Protein AF-A0A968XIA8-F1 (afdb_monomer_lite)

pLDDT: mean 95.12, std 7.9, range [55.84, 98.56]

Radius of gyration: 10.1 Å; chains: 1; bounding box: 21×16×35 Å

Foldseek 3Di:
DQQPAAAHEEEFEPCQDDVNVVVVVVNVVSNHQYEYHYPDDHPDDDPSYDD

Sequence (51 aa):
MRDEYEGKVILVTGSAGGIGSKIVERALASGACVVGFDLKNSAISHGNFCN

Structure (mmCIF, N/CA/C/O backbone):
data_AF-A0A968XIA8-F1
#
_entry.id   AF-A0A968XIA8-F1
#
loop_
_atom_site.group_PDB
_atom_site.id
_atom_site.type_symbol
_atom_site.label_atom_id
_atom_site.label_alt_id
_atom_site.label_comp_id
_atom_site.label_asym_id
_atom_site.label_entity_id
_atom_site.label_seq_id
_atom_site.pdbx_PDB_ins_code
_atom_site.Cartn_x
_atom_site.Cartn_y
_atom_site.Cartn_z
_atom_site.occupancy
_atom_site.B_iso_or_equiv
_atom_site.auth_seq_id
_atom_site.auth_comp_id
_atom_site.auth_asym_id
_atom_site.auth_atom_id
_atom_site.pdbx_PDB_model_num
ATOM 1 N N . MET A 1 1 ? -6.205 2.400 22.855 1.00 55.84 1 MET A N 1
ATOM 2 C CA . MET A 1 1 ? -5.686 3.390 21.888 1.00 55.84 1 MET A CA 1
ATOM 3 C C . MET A 1 1 ? -6.402 3.100 20.582 1.00 55.84 1 MET A C 1
ATOM 5 O O . MET A 1 1 ? -6.468 1.927 20.250 1.00 55.84 1 MET A O 1
ATOM 9 N N . ARG A 1 2 ? -7.044 4.079 19.934 1.00 63.38 2 ARG A N 1
ATOM 10 C CA . ARG A 1 2 ? -7.545 3.859 18.566 1.00 63.38 2 ARG A CA 1
ATOM 11 C C . ARG A 1 2 ? -6.354 4.010 17.632 1.00 63.38 2 ARG A C 1
ATOM 13 O O . ARG A 1 2 ? -5.569 4.937 17.843 1.00 63.38 2 ARG A O 1
ATOM 20 N N . ASP A 1 3 ? -6.200 3.095 16.686 1.00 81.31 3 ASP A N 1
ATOM 21 C CA . ASP A 1 3 ? -5.170 3.225 15.660 1.00 81.31 3 ASP A CA 1
ATOM 22 C C . ASP A 1 3 ? -5.423 4.503 14.846 1.00 81.31 3 ASP A C 1
ATOM 24 O O . ASP A 1 3 ? -6.571 4.881 14.603 1.00 81.31 3 ASP A O 1
ATOM 28 N N . GLU A 1 4 ? -4.351 5.206 14.469 1.00 84.31 4 GLU A N 1
ATOM 29 C CA . GLU A 1 4 ? -4.397 6.579 13.925 1.00 84.31 4 GLU A CA 1
ATOM 30 C C . 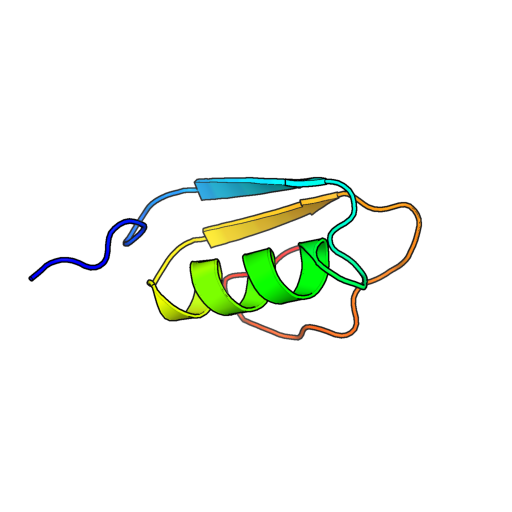GLU A 1 4 ? -5.324 6.723 12.702 1.00 84.31 4 GLU A C 1
ATOM 32 O O . GLU A 1 4 ? -5.907 7.786 12.472 1.00 84.31 4 GLU A O 1
ATOM 37 N N . TYR A 1 5 ? -5.507 5.637 11.946 1.00 92.88 5 TYR A N 1
ATOM 38 C CA . TYR A 1 5 ? -6.244 5.618 10.683 1.00 92.88 5 TYR A CA 1
ATOM 39 C C . TYR A 1 5 ? -7.506 4.753 10.696 1.00 92.88 5 TYR A C 1
ATOM 41 O O . TYR A 1 5 ? -8.125 4.567 9.645 1.00 92.88 5 TYR A O 1
ATOM 49 N N . GLU A 1 6 ? -7.932 4.264 11.860 1.00 95.06 6 GLU A N 1
ATOM 50 C CA . GLU A 1 6 ? -9.098 3.389 11.951 1.00 95.06 6 GLU A CA 1
ATOM 51 C C . GLU A 1 6 ? -10.365 4.092 11.427 1.00 95.06 6 GLU A C 1
ATOM 53 O O . GLU A 1 6 ? -10.724 5.198 11.850 1.00 95.06 6 GLU A O 1
ATOM 58 N N . GLY A 1 7 ? -11.027 3.461 10.450 1.00 93.50 7 GLY A N 1
ATOM 59 C CA . GLY A 1 7 ? -12.227 3.996 9.799 1.00 93.50 7 GLY A CA 1
ATOM 60 C C . GLY A 1 7 ? -11.987 5.193 8.866 1.00 93.50 7 GLY A C 1
ATOM 61 O O . GLY A 1 7 ? -12.951 5.816 8.417 1.00 93.50 7 GLY A O 1
ATOM 62 N N . LYS A 1 8 ? -10.730 5.547 8.567 1.00 96.88 8 LYS A N 1
ATOM 63 C CA . LYS A 1 8 ? -10.385 6.588 7.584 1.00 96.88 8 LYS A CA 1
ATOM 64 C C . LYS A 1 8 ? -10.283 6.011 6.173 1.00 96.88 8 LYS A C 1
ATOM 66 O O . LYS A 1 8 ? -9.986 4.833 5.996 1.00 96.88 8 LYS A O 1
ATOM 71 N N . VAL A 1 9 ? -10.495 6.870 5.173 1.00 97.94 9 VAL A N 1
ATOM 72 C CA . VAL A 1 9 ? -10.206 6.577 3.761 1.00 97.94 9 VAL A CA 1
ATOM 73 C C . VAL A 1 9 ? -8.930 7.311 3.361 1.00 97.94 9 VAL A C 1
ATOM 75 O O . VAL A 1 9 ? -8.834 8.521 3.572 1.00 97.94 9 VAL A O 1
ATOM 78 N N . ILE A 1 10 ? -7.957 6.593 2.802 1.00 98.00 10 ILE A N 1
ATOM 79 C CA . ILE A 1 10 ? -6.636 7.125 2.440 1.00 98.00 10 ILE A CA 1
ATOM 80 C C . ILE A 1 10 ? -6.366 6.871 0.955 1.00 98.00 10 ILE A C 1
ATOM 82 O O . ILE A 1 10 ? -6.466 5.739 0.491 1.00 98.00 10 ILE A O 1
ATOM 86 N N . LEU A 1 11 ? -5.981 7.919 0.222 1.00 98.25 11 LEU A N 1
ATOM 87 C CA . LEU A 1 11 ? -5.474 7.826 -1.149 1.00 98.25 11 LEU A CA 1
ATOM 88 C C . LEU A 1 11 ? -3.943 7.804 -1.128 1.00 98.25 11 LEU A C 1
ATOM 90 O O . LEU A 1 11 ? -3.323 8.739 -0.621 1.00 98.25 11 LEU A O 1
ATOM 94 N N . VAL A 1 12 ? -3.334 6.775 -1.715 1.00 98.19 12 VAL A N 1
ATOM 95 C CA . VAL A 1 12 ? -1.87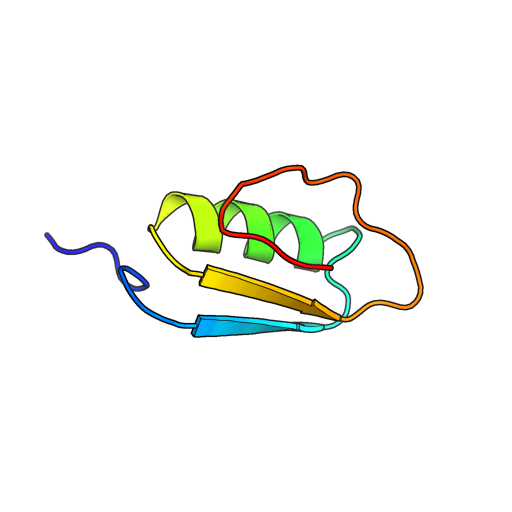5 6.663 -1.856 1.00 98.19 12 VAL A CA 1
ATOM 96 C C . VAL A 1 12 ? -1.508 6.671 -3.335 1.00 98.19 12 VAL A C 1
ATOM 98 O O . VAL A 1 12 ? -1.922 5.788 -4.080 1.00 98.19 12 VAL A O 1
ATOM 101 N N . THR A 1 13 ? -0.706 7.645 -3.767 1.00 98.19 13 THR A N 1
ATOM 102 C CA . THR A 1 13 ? -0.127 7.661 -5.123 1.00 98.19 13 THR A CA 1
ATOM 103 C C . THR A 1 13 ? 1.198 6.895 -5.148 1.00 98.19 13 THR A C 1
ATOM 105 O O . THR A 1 13 ? 1.890 6.827 -4.131 1.00 98.19 13 THR A O 1
ATOM 108 N N . GLY A 1 14 ? 1.552 6.277 -6.279 1.00 98.25 14 GLY A N 1
ATOM 109 C CA . GLY A 1 14 ? 2.744 5.418 -6.351 1.00 98.25 14 GLY A CA 1
ATOM 110 C C . GLY A 1 14 ? 2.619 4.155 -5.484 1.00 98.25 14 GLY A C 1
ATOM 111 O O . GLY A 1 14 ? 3.599 3.691 -4.901 1.00 98.25 14 GLY A O 1
ATOM 112 N N . SER A 1 15 ? 1.391 3.658 -5.313 1.00 98.50 15 SER A N 1
ATOM 113 C CA . SER A 1 15 ? 1.035 2.622 -4.335 1.00 98.50 15 SER A CA 1
ATOM 114 C C . SER A 1 15 ? 1.475 1.196 -4.682 1.00 98.50 15 SER A C 1
ATOM 116 O O . SER A 1 15 ? 1.494 0.340 -3.797 1.00 98.50 15 SER A O 1
ATOM 118 N N . ALA A 1 16 ? 1.841 0.913 -5.934 1.00 98.12 16 ALA A N 1
ATOM 119 C CA . ALA A 1 16 ? 2.072 -0.459 -6.386 1.00 98.12 16 ALA A CA 1
ATOM 120 C C . ALA A 1 16 ? 3.467 -0.998 -6.033 1.00 98.12 16 ALA A C 1
ATOM 122 O O . ALA A 1 16 ? 3.720 -2.195 -6.166 1.00 98.12 16 ALA A O 1
ATOM 123 N N . GLY A 1 17 ? 4.389 -0.1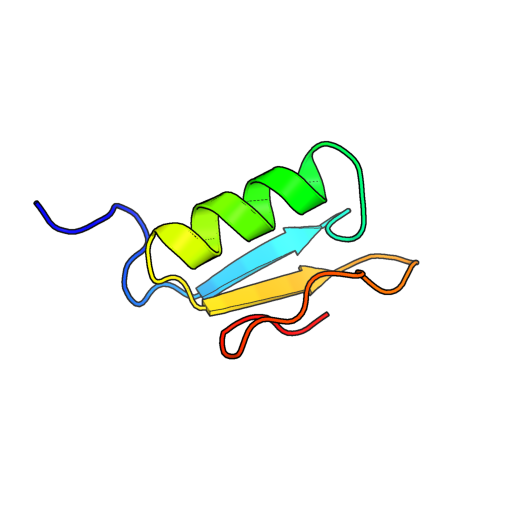45 -5.577 1.00 96.69 17 GLY A N 1
ATOM 124 C CA . GLY A 1 17 ? 5.742 -0.572 -5.232 1.00 96.69 17 GLY A CA 1
ATOM 125 C C . GLY A 1 17 ? 6.477 0.364 -4.280 1.00 96.69 17 GLY A C 1
ATOM 126 O O . GLY A 1 17 ? 5.956 1.389 -3.842 1.00 96.69 17 GLY A O 1
ATOM 127 N N . GLY A 1 18 ? 7.710 -0.018 -3.938 1.00 97.31 18 GLY A N 1
ATOM 128 C CA . GLY A 1 18 ? 8.604 0.774 -3.094 1.00 97.31 18 GLY A CA 1
ATOM 129 C C . GLY A 1 18 ? 7.936 1.260 -1.806 1.00 97.31 18 GLY A C 1
ATOM 130 O O . GLY A 1 18 ? 7.252 0.504 -1.115 1.00 97.31 18 GLY A O 1
ATOM 131 N N . ILE A 1 19 ? 8.117 2.545 -1.505 1.00 98.31 19 ILE A N 1
ATOM 132 C CA . ILE A 1 19 ? 7.584 3.176 -0.292 1.00 98.31 19 ILE A CA 1
ATOM 133 C C . ILE A 1 19 ? 6.051 3.190 -0.295 1.00 98.31 19 ILE A C 1
ATOM 135 O O . ILE A 1 19 ? 5.451 2.900 0.738 1.00 98.31 19 ILE A O 1
ATOM 139 N N . GLY A 1 20 ? 5.412 3.470 -1.435 1.00 98.19 20 GLY A N 1
ATOM 140 C CA . GLY A 1 20 ? 3.952 3.552 -1.512 1.00 98.19 20 GLY A CA 1
ATOM 141 C C . GLY A 1 20 ? 3.280 2.245 -1.098 1.00 98.19 20 GLY A C 1
ATOM 142 O O . GLY A 1 20 ? 2.360 2.269 -0.284 1.00 98.19 20 GLY A O 1
ATOM 143 N N . SER A 1 21 ? 3.819 1.101 -1.532 1.00 98.44 21 SER A N 1
ATOM 144 C CA . SER A 1 21 ? 3.309 -0.214 -1.110 1.00 98.44 21 SER A CA 1
ATOM 145 C C . SER A 1 21 ? 3.399 -0.433 0.409 1.00 98.44 21 SER A C 1
ATOM 147 O O . SER A 1 21 ? 2.480 -0.977 1.018 1.00 98.44 21 SER A O 1
ATOM 149 N N . LYS A 1 22 ? 4.456 0.074 1.060 1.00 98.44 22 LYS A N 1
ATOM 150 C CA . LYS A 1 22 ? 4.634 -0.020 2.519 1.00 98.44 22 LYS A CA 1
ATOM 151 C C . LYS A 1 22 ? 3.735 0.929 3.296 1.00 98.44 22 LYS A C 1
ATOM 153 O O . LYS A 1 22 ? 3.299 0.587 4.394 1.00 98.44 22 LYS A O 1
ATOM 158 N N . ILE A 1 23 ? 3.410 2.082 2.720 1.00 97.75 23 ILE A N 1
ATOM 159 C CA . ILE A 1 23 ? 2.402 2.985 3.280 1.00 97.75 23 ILE A CA 1
ATOM 160 C C . ILE A 1 23 ? 1.022 2.324 3.225 1.00 97.75 23 ILE A C 1
ATOM 162 O O . ILE A 1 23 ? 0.321 2.333 4.234 1.00 97.75 23 ILE A O 1
ATOM 166 N N . VAL A 1 24 ? 0.659 1.701 2.096 1.00 98.12 24 VAL A N 1
ATOM 167 C CA . VAL A 1 24 ? -0.600 0.948 1.962 1.00 98.12 24 VAL A CA 1
ATOM 168 C C . VAL A 1 24 ? -0.685 -0.156 3.014 1.00 98.12 24 VAL A C 1
ATOM 170 O O . VAL A 1 24 ? -1.644 -0.179 3.781 1.00 98.12 24 VAL A O 1
ATOM 173 N N . GLU A 1 25 ? 0.324 -1.029 3.107 1.00 97.88 25 GLU A N 1
ATOM 174 C CA . GLU A 1 25 ? 0.356 -2.121 4.094 1.00 97.88 25 GLU A CA 1
ATOM 175 C C . GLU A 1 25 ? 0.145 -1.606 5.526 1.00 97.88 25 GLU A C 1
ATOM 177 O O . GLU A 1 25 ? -0.657 -2.159 6.280 1.00 97.88 25 GLU A O 1
ATOM 182 N N . ARG A 1 26 ? 0.824 -0.513 5.899 1.00 97.12 26 ARG A N 1
ATOM 183 C CA . ARG A 1 26 ? 0.723 0.050 7.248 1.00 97.12 26 ARG A CA 1
ATOM 184 C C . ARG A 1 26 ? -0.626 0.716 7.516 1.00 97.12 26 ARG A C 1
ATOM 186 O O . ARG A 1 26 ? -1.169 0.542 8.601 1.00 97.12 26 ARG A O 1
ATOM 193 N N . ALA A 1 27 ? -1.181 1.436 6.545 1.00 96.88 27 ALA A N 1
ATOM 194 C CA . ALA A 1 27 ? -2.502 2.046 6.669 1.00 96.88 27 ALA A CA 1
ATOM 195 C C . ALA A 1 27 ? -3.604 0.985 6.826 1.00 96.88 27 ALA A C 1
ATOM 197 O O . ALA A 1 27 ? -4.476 1.125 7.684 1.00 96.88 27 ALA A O 1
ATOM 198 N N . LEU A 1 28 ? -3.533 -0.103 6.052 1.00 97.19 28 LEU A N 1
ATOM 199 C CA . LEU A 1 28 ? -4.462 -1.231 6.165 1.00 97.19 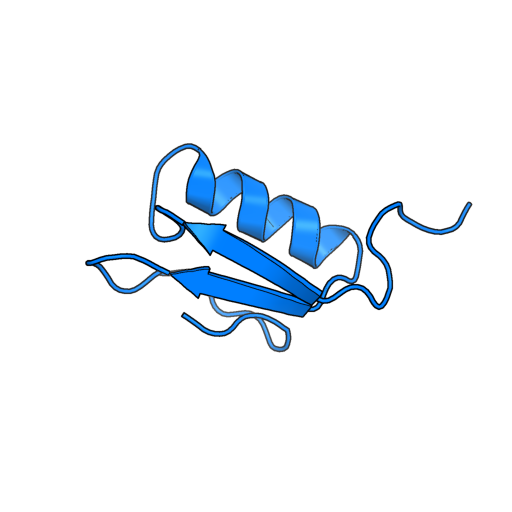28 LEU A CA 1
ATOM 200 C C . LEU A 1 28 ? -4.361 -1.914 7.534 1.00 97.19 28 LEU A C 1
ATOM 202 O O . LEU A 1 28 ? -5.389 -2.205 8.141 1.00 97.19 28 LEU A O 1
ATOM 206 N N . ALA A 1 29 ? -3.140 -2.117 8.046 1.00 96.44 29 ALA A N 1
ATOM 207 C CA . ALA A 1 29 ? -2.915 -2.691 9.374 1.00 96.44 29 ALA A CA 1
ATOM 208 C C . ALA A 1 29 ? -3.509 -1.833 10.507 1.00 96.44 29 ALA A C 1
ATOM 210 O O . ALA A 1 29 ? -3.926 -2.377 11.524 1.00 96.44 29 ALA A O 1
ATOM 211 N N . SER A 1 30 ? -3.603 -0.515 10.310 1.00 95.75 30 SER A N 1
ATOM 212 C CA . SER A 1 30 ? -4.270 0.424 11.224 1.00 95.75 30 SER A CA 1
ATOM 213 C C . SER A 1 30 ? -5.793 0.522 11.021 1.00 95.75 30 SER A C 1
ATOM 215 O O . SER A 1 30 ? -6.425 1.420 11.574 1.00 95.75 30 SER A O 1
ATOM 217 N N . GLY A 1 31 ? -6.405 -0.356 10.217 1.00 95.88 31 GLY A N 1
ATOM 218 C CA . GLY A 1 31 ? -7.858 -0.393 10.013 1.00 95.88 31 GLY A CA 1
ATOM 219 C C . GLY A 1 31 ? -8.399 0.664 9.046 1.00 95.88 31 GLY A C 1
ATOM 220 O O . GLY A 1 31 ? -9.598 0.960 9.068 1.00 95.88 31 GLY A O 1
ATOM 221 N N . ALA A 1 32 ? -7.545 1.248 8.202 1.00 97.81 32 ALA A N 1
ATOM 222 C CA . ALA A 1 32 ? -7.981 2.168 7.158 1.00 97.81 32 ALA A CA 1
ATOM 223 C C . ALA A 1 32 ? -8.597 1.429 5.957 1.00 97.81 32 ALA A C 1
ATOM 225 O O . ALA A 1 32 ? -8.282 0.271 5.672 1.00 97.81 32 ALA A O 1
ATOM 226 N N . CYS A 1 33 ? -9.428 2.148 5.205 1.00 98.25 33 CYS A N 1
ATOM 227 C CA . CYS A 1 33 ? -9.761 1.832 3.820 1.00 98.25 33 CYS A CA 1
ATOM 228 C C . CYS A 1 33 ? -8.801 2.594 2.902 1.00 98.25 33 CYS A C 1
ATOM 230 O O . CYS A 1 33 ? -8.620 3.803 3.057 1.00 98.25 33 CYS A O 1
ATOM 232 N N . VAL A 1 34 ? -8.154 1.905 1.967 1.00 98.44 34 VAL A N 1
ATOM 233 C CA . VAL A 1 34 ? -7.079 2.482 1.156 1.00 98.44 34 VAL A CA 1
ATOM 234 C C . VAL A 1 34 ? -7.408 2.370 -0.328 1.00 98.44 34 VAL A C 1
ATOM 236 O O . VAL A 1 34 ? -7.751 1.301 -0.828 1.00 98.44 34 VAL A O 1
ATOM 239 N N . VAL A 1 35 ? -7.258 3.485 -1.037 1.00 98.56 35 VAL A N 1
ATOM 240 C CA . VAL A 1 35 ? -7.302 3.561 -2.498 1.00 98.56 35 VAL A CA 1
ATOM 241 C C . VAL A 1 35 ? -5.880 3.796 -2.995 1.00 98.56 35 VAL A C 1
ATOM 243 O O . VAL A 1 35 ? -5.254 4.807 -2.673 1.00 98.56 35 VAL A O 1
ATOM 246 N N . GLY A 1 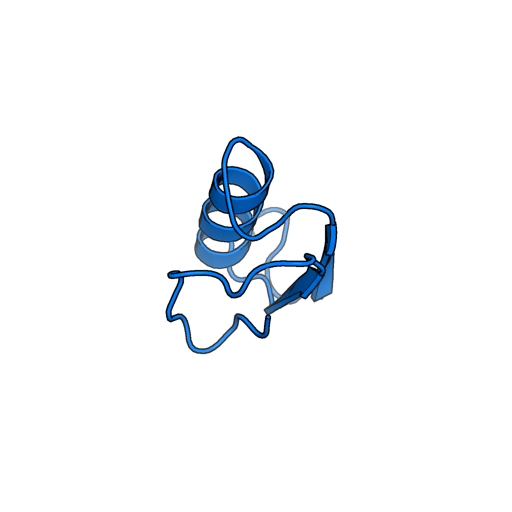36 ? -5.347 2.845 -3.748 1.00 98.19 36 GLY A N 1
ATOM 247 C CA . GLY A 1 36 ? -4.057 2.942 -4.407 1.00 98.19 36 GLY A CA 1
ATOM 248 C C . GLY A 1 36 ? -4.205 3.533 -5.801 1.00 98.19 36 GLY A C 1
ATOM 249 O O . GLY A 1 36 ? -5.025 3.070 -6.583 1.00 98.19 36 GLY A O 1
ATOM 250 N N . PHE A 1 37 ? -3.389 4.528 -6.134 1.00 98.38 37 PHE A N 1
ATOM 251 C CA . PHE A 1 37 ? -3.311 5.098 -7.474 1.00 98.38 37 PHE A CA 1
ATOM 252 C C . PHE A 1 37 ? -1.890 4.951 -8.014 1.00 98.38 37 PHE A C 1
ATOM 254 O O . PHE A 1 37 ? -0.936 5.509 -7.467 1.00 98.38 37 PHE A O 1
ATOM 261 N N . ASP A 1 38 ? -1.727 4.159 -9.063 1.00 98.38 38 ASP A N 1
ATOM 262 C CA . ASP A 1 38 ? -0.433 3.888 -9.683 1.00 98.38 38 ASP A CA 1
ATOM 263 C C . ASP A 1 38 ? -0.632 3.526 -11.161 1.00 98.38 38 ASP A C 1
ATOM 265 O O . ASP A 1 38 ? -1.731 3.190 -11.592 1.00 98.38 38 ASP A O 1
ATOM 269 N N . LEU A 1 39 ? 0.442 3.602 -11.941 1.00 98.25 39 LEU A N 1
ATOM 270 C CA . LEU A 1 39 ? 0.471 3.135 -13.325 1.00 98.25 39 LEU A CA 1
ATOM 271 C C . LEU A 1 39 ? 0.486 1.603 -13.414 1.00 98.25 39 LEU A C 1
ATOM 273 O O . LEU A 1 39 ? 0.159 1.046 -14.459 1.00 98.25 39 LEU A O 1
ATOM 277 N N . LYS A 1 40 ? 0.937 0.926 -12.354 1.00 95.94 40 LYS A N 1
ATOM 278 C CA . LYS A 1 40 ? 1.019 -0.536 -12.271 1.00 95.94 40 LYS A CA 1
ATOM 279 C C . LYS A 1 40 ? -0.036 -1.072 -11.316 1.00 95.94 40 LYS A C 1
ATOM 281 O O . LYS A 1 40 ? -0.354 -0.423 -10.326 1.00 95.94 40 LYS A O 1
ATOM 286 N N . ASN A 1 41 ? -0.471 -2.306 -11.550 1.00 96.19 41 ASN 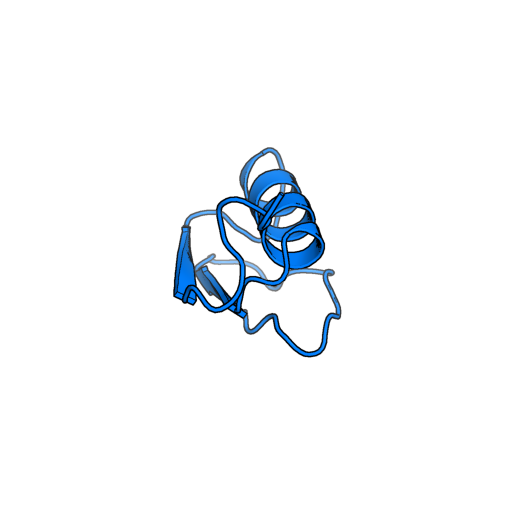A N 1
ATOM 287 C CA . ASN A 1 41 ? -1.270 -3.020 -10.564 1.00 96.19 41 ASN A CA 1
ATOM 288 C C . ASN A 1 41 ? -0.408 -3.426 -9.365 1.00 96.19 41 ASN A C 1
ATOM 290 O O . ASN A 1 41 ? 0.725 -3.896 -9.508 1.00 96.19 41 ASN A O 1
ATOM 294 N N . SER A 1 42 ? -0.984 -3.277 -8.183 1.00 96.94 42 SER A N 1
ATOM 295 C CA . SER A 1 42 ? -0.430 -3.702 -6.913 1.00 96.94 42 SER A CA 1
ATOM 296 C C . SER A 1 42 ? -0.605 -5.207 -6.732 1.00 96.94 42 SER A C 1
ATOM 298 O O . SER A 1 42 ? -1.611 -5.792 -7.128 1.00 96.94 42 SER A O 1
ATOM 300 N N . ALA A 1 43 ? 0.377 -5.836 -6.089 1.00 96.06 43 ALA A N 1
ATOM 301 C CA . ALA A 1 43 ? 0.290 -7.231 -5.660 1.00 96.06 43 ALA A CA 1
ATOM 302 C C . ALA A 1 43 ? -0.439 -7.394 -4.311 1.00 96.06 43 ALA A C 1
ATOM 304 O O . ALA A 1 43 ? -0.641 -8.517 -3.848 1.00 96.06 43 ALA A O 1
ATOM 305 N N . ILE A 1 44 ? -0.802 -6.289 -3.650 1.00 97.12 44 ILE A N 1
ATOM 306 C CA . ILE A 1 44 ? -1.479 -6.314 -2.353 1.00 97.12 44 ILE A CA 1
ATOM 307 C C . ILE A 1 44 ? -2.929 -6.754 -2.561 1.00 97.12 44 ILE A C 1
ATOM 309 O O . ILE A 1 44 ? -3.700 -6.085 -3.242 1.00 97.12 44 ILE A O 1
ATOM 313 N N . SER A 1 45 ? -3.310 -7.857 -1.918 1.00 96.50 45 SER A N 1
ATOM 314 C CA . SER A 1 45 ? -4.690 -8.335 -1.856 1.00 96.50 45 SER A CA 1
ATOM 315 C C . SER A 1 45 ? -5.211 -8.177 -0.432 1.00 96.50 45 SER A C 1
ATOM 317 O O . SER A 1 45 ? -4.817 -8.923 0.463 1.00 96.50 45 SER A O 1
ATOM 319 N N . HIS A 1 46 ? -6.096 -7.205 -0.215 1.00 97.81 46 HIS A N 1
ATOM 320 C CA . HIS A 1 46 ? -6.704 -6.940 1.086 1.00 97.81 46 HIS A CA 1
ATOM 321 C C . HIS A 1 46 ? -8.134 -6.419 0.902 1.00 97.81 46 HIS A C 1
ATOM 323 O O . HIS A 1 46 ? -8.372 -5.599 0.024 1.00 97.81 46 HIS A O 1
ATOM 329 N N . GLY A 1 47 ? -9.083 -6.843 1.745 1.00 97.44 47 GLY A N 1
ATOM 330 C CA . GLY A 1 47 ? -10.506 -6.484 1.585 1.00 97.44 47 GLY A CA 1
ATOM 331 C C . GLY A 1 47 ? -10.803 -4.981 1.685 1.00 97.44 47 GLY A C 1
ATOM 332 O O . GLY A 1 47 ? -11.780 -4.506 1.120 1.00 97.44 47 GLY A O 1
ATOM 333 N N . ASN A 1 48 ? -9.922 -4.236 2.354 1.00 97.62 48 ASN A N 1
ATOM 334 C CA . ASN A 1 48 ? -9.994 -2.777 2.488 1.00 97.62 48 ASN A CA 1
ATOM 335 C C . ASN A 1 48 ? -9.052 -2.025 1.529 1.00 97.62 48 ASN A C 1
ATOM 337 O O . ASN A 1 48 ? -8.774 -0.851 1.761 1.00 97.62 48 ASN A O 1
ATOM 341 N N . PHE A 1 49 ? -8.519 -2.685 0.496 1.00 98.31 49 PHE A N 1
ATOM 342 C CA . PHE A 1 49 ? -7.646 -2.065 -0.499 1.00 98.31 49 PHE A CA 1
ATOM 343 C C . PHE A 1 49 ? -8.217 -2.207 -1.907 1.00 98.31 49 PHE A C 1
ATOM 345 O O . PHE A 1 49 ? -8.567 -3.302 -2.338 1.00 98.31 49 PHE A O 1
ATOM 352 N N . CYS A 1 50 ? -8.266 -1.091 -2.626 1.00 96.31 50 CYS A N 1
ATOM 353 C CA . CYS A 1 50 ? -8.596 -1.027 -4.045 1.00 96.31 50 CYS A CA 1
ATOM 354 C C . CYS A 1 50 ? -7.433 -0.349 -4.768 1.00 96.31 50 CYS A C 1
ATOM 356 O O . CYS A 1 50 ? -6.988 0.704 -4.314 1.00 96.31 50 CYS A O 1
ATOM 358 N N . ASN A 1 51 ? -6.944 -0.933 -5.860 1.00 89.38 51 ASN A N 1
ATOM 359 C CA . ASN A 1 51 ? -5.892 -0.360 -6.694 1.00 89.38 51 ASN A CA 1
ATOM 360 C C . ASN A 1 51 ? -6.248 -0.427 -8.170 1.00 89.38 51 ASN A C 1
ATOM 362 O O . ASN A 1 51 ? -6.764 -1.488 -8.583 1.00 89.38 51 ASN A O 1
#

Secondary structure (DSSP, 8-state):
---TTTT-EEEEETTTSHHHHHHHHHHHHTT-EEEEE-SS------TTEE-